Protein AF-A0ABC8T8I9-F1 (afdb_monomer_lite)

Secondary structure (DSSP, 8-state):
----TT---EEEEEEESSEEEEEETTEEEEEPS-TTEEEEEE-GGG--SSS--EEEEEEE--SSPPPPPTT--SSSSSTTGGG--S-EEEEEE-

pLDDT: mean 77.11, std 19.69, range [38.0, 97.38]

Radius of gyration: 17.08 Å; chains: 1; bounding box: 44×26×45 Å

Sequence (94 aa):
MSISSNLYVDLNFRAINYSAEVYLNGHKKVLPKGMFRRHSLDVTDILHADHQNLLAVLVHPPDHPGRIPPEGGQGGDHEVCISLKPNYYFPLYI

Foldseek 3Di:
DDDDPDDWDKDKDQWAAAWKWKAKQNDIDTGDGDTRDIDIDTCPVPDDPVDWMKIKMKGAHDPDDDDAPPVGDPDDPPPPVVPDDGIDIDIDTD

InterPro domains:
  IPR008979 Galactose-binding-like domain superfamily [SSF49785] (8-88)
  IPR043534 Exo-beta-D-glucosaminidase/Endo-beta-mannosidase [PTHR43536] (4-68)
  IPR054593 Beta-mannosidase-like, galactose-binding domain-like [PF22666] (6-63)

Structure (mmCIF, N/CA/C/O backbone):
data_AF-A0ABC8T8I9-F1
#
_entry.id   AF-A0ABC8T8I9-F1
#
loop_
_atom_site.group_PDB
_atom_site.id
_atom_site.type_symbol
_atom_site.label_atom_id
_atom_site.label_alt_id
_atom_site.label_comp_id
_atom_site.label_asym_id
_atom_site.label_entity_id
_atom_site.label_seq_id
_atom_site.pdbx_PDB_ins_code
_atom_site.Cartn_x
_atom_si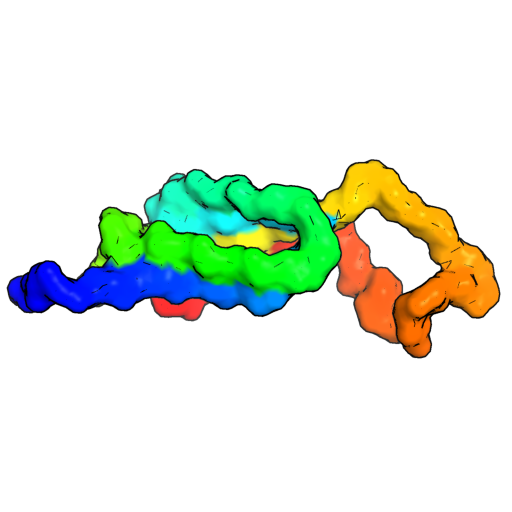te.Cartn_y
_atom_site.Cartn_z
_atom_site.occupancy
_atom_site.B_iso_or_equiv
_atom_site.auth_seq_id
_atom_site.auth_comp_id
_atom_site.auth_asym_id
_atom_site.auth_atom_id
_atom_site.pdbx_PDB_model_num
ATOM 1 N N . MET A 1 1 ? -15.879 2.737 23.979 1.00 42.78 1 MET A N 1
ATOM 2 C CA . MET A 1 1 ? -15.191 4.025 23.758 1.00 42.78 1 MET A CA 1
ATOM 3 C C . MET A 1 1 ? -15.873 4.653 22.549 1.00 42.78 1 MET A C 1
ATOM 5 O O . MET A 1 1 ? -16.052 3.950 21.568 1.00 42.78 1 MET A O 1
ATOM 9 N N . SER A 1 2 ? -16.426 5.866 22.650 1.00 44.47 2 SER A N 1
ATOM 10 C CA . SER A 1 2 ? -17.152 6.483 21.526 1.00 44.47 2 SER A CA 1
ATOM 11 C C . SER A 1 2 ? -16.135 7.051 20.542 1.00 44.47 2 SER A C 1
ATOM 13 O O . SER A 1 2 ? -15.418 7.984 20.898 1.00 44.47 2 SER A O 1
ATOM 15 N N . ILE A 1 3 ? -16.068 6.500 19.331 1.00 57.09 3 ILE A N 1
ATOM 16 C CA . ILE A 1 3 ? -15.285 7.075 18.233 1.00 57.09 3 ILE A CA 1
ATOM 17 C C . ILE A 1 3 ? -15.864 8.464 17.940 1.00 57.09 3 ILE A C 1
ATOM 19 O O . ILE A 1 3 ? -17.076 8.620 17.772 1.00 57.09 3 ILE A O 1
ATOM 23 N N . SER A 1 4 ? -15.015 9.491 17.940 1.00 55.41 4 SER A N 1
ATOM 24 C CA . SER A 1 4 ? -15.393 10.808 17.440 1.00 55.41 4 SER A CA 1
ATOM 25 C C . SER A 1 4 ? -15.688 10.677 15.946 1.00 55.41 4 SER A C 1
ATOM 27 O O . SER A 1 4 ? -14.871 10.183 15.175 1.00 55.41 4 SER A O 1
ATOM 29 N N . SER A 1 5 ? -16.872 11.101 15.522 1.00 60.47 5 SER A N 1
ATOM 30 C CA . SER A 1 5 ? -17.423 10.904 14.175 1.00 60.47 5 SER A CA 1
ATOM 31 C C . SER A 1 5 ? -16.741 11.726 13.062 1.00 60.47 5 SER A C 1
ATOM 33 O O . SER A 1 5 ? -17.399 12.089 12.097 1.00 60.47 5 SER A O 1
ATOM 35 N N . ASN A 1 6 ? -15.451 12.059 13.202 1.00 68.38 6 ASN A N 1
ATOM 36 C CA . ASN A 1 6 ? -14.686 12.938 12.303 1.00 68.38 6 ASN A CA 1
ATOM 37 C C . ASN A 1 6 ? -13.260 12.428 12.005 1.00 68.38 6 ASN A C 1
ATOM 39 O O . ASN A 1 6 ? -12.413 13.209 11.568 1.00 68.38 6 ASN A O 1
ATOM 43 N N . LEU A 1 7 ? -12.946 11.158 12.280 1.00 78.31 7 LEU A N 1
ATOM 44 C CA . LEU A 1 7 ? -11.630 10.613 11.951 1.00 78.31 7 LEU A CA 1
ATOM 45 C C . LEU A 1 7 ? -11.629 10.119 10.502 1.00 78.31 7 LEU A C 1
ATOM 47 O O . LEU A 1 7 ? -12.428 9.262 10.153 1.00 78.31 7 LEU A O 1
ATOM 51 N N . TYR A 1 8 ? -10.725 10.660 9.690 1.00 89.56 8 TYR A N 1
ATOM 52 C CA . TYR A 1 8 ? -10.449 10.208 8.329 1.00 89.56 8 TYR A CA 1
ATOM 53 C C . TYR A 1 8 ? -9.035 9.630 8.285 1.00 89.56 8 TYR A C 1
ATOM 55 O O . TYR A 1 8 ? -8.102 10.258 8.799 1.00 89.56 8 TYR A O 1
ATOM 63 N N . VAL A 1 9 ? -8.870 8.444 7.696 1.00 92.50 9 VAL A N 1
ATOM 64 C CA . VAL A 1 9 ? -7.578 7.753 7.630 1.00 92.50 9 VAL A CA 1
ATOM 65 C C . VAL A 1 9 ? -7.282 7.280 6.211 1.00 92.50 9 VAL A C 1
ATOM 67 O O . VAL A 1 9 ? -8.028 6.493 5.636 1.00 92.50 9 VAL A O 1
ATOM 70 N N . ASP A 1 10 ? -6.126 7.703 5.696 1.00 94.94 10 ASP A N 1
ATOM 71 C CA . ASP A 1 10 ? -5.582 7.251 4.416 1.00 94.94 10 ASP A CA 1
ATOM 72 C C . ASP A 1 10 ? -4.377 6.324 4.601 1.00 94.94 10 ASP A C 1
ATOM 74 O O . ASP A 1 10 ? -3.390 6.670 5.262 1.00 94.94 10 ASP A O 1
ATOM 78 N N . LEU A 1 11 ? -4.383 5.201 3.884 1.00 94.88 11 LEU A N 1
ATOM 79 C CA . LEU A 1 11 ? -3.194 4.389 3.658 1.0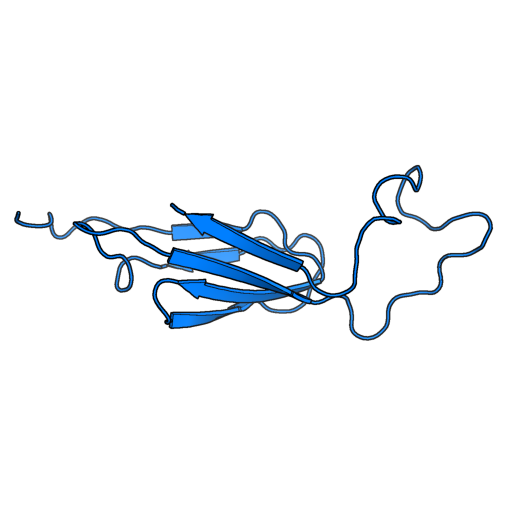0 94.88 11 LEU A CA 1
ATOM 80 C C . LEU A 1 11 ? -2.456 4.878 2.406 1.00 94.88 11 LEU A C 1
ATOM 82 O O . LEU A 1 11 ? -2.975 4.823 1.290 1.00 94.88 11 LEU A O 1
ATOM 86 N N . ASN A 1 12 ? -1.217 5.336 2.593 1.00 95.19 12 ASN A N 1
ATOM 87 C CA . ASN A 1 12 ? -0.434 5.998 1.553 1.00 95.19 12 ASN A CA 1
ATOM 88 C C . ASN A 1 12 ? 0.766 5.153 1.100 1.00 95.19 12 ASN A C 1
ATOM 90 O O . ASN A 1 12 ? 1.752 4.998 1.821 1.00 95.19 12 ASN A O 1
ATOM 94 N N . PHE A 1 13 ? 0.733 4.687 -0.147 1.00 93.12 13 PHE A N 1
ATOM 95 C CA . PHE A 1 13 ? 1.865 4.062 -0.825 1.00 93.12 13 PHE A CA 1
ATOM 96 C C . PHE A 1 13 ? 2.619 5.106 -1.646 1.00 93.12 13 PHE A C 1
ATOM 98 O O . PHE A 1 13 ? 2.094 5.655 -2.616 1.00 93.12 13 PHE A O 1
ATOM 105 N N . ARG A 1 14 ? 3.879 5.374 -1.280 1.00 91.31 14 ARG A N 1
ATOM 106 C CA . ARG A 1 14 ? 4.725 6.351 -1.991 1.00 91.31 14 ARG A CA 1
ATOM 107 C C . ARG A 1 14 ? 5.144 5.876 -3.381 1.00 91.31 14 ARG A C 1
ATOM 109 O O . ARG A 1 14 ? 5.296 6.701 -4.276 1.00 91.31 14 ARG A O 1
ATOM 116 N N . ALA A 1 15 ? 5.351 4.574 -3.534 1.00 87.56 15 ALA A N 1
ATOM 117 C CA . ALA A 1 15 ? 5.641 3.919 -4.797 1.00 87.56 15 ALA A CA 1
ATOM 118 C C . ALA A 1 15 ? 5.339 2.426 -4.666 1.00 87.56 15 ALA A C 1
ATOM 120 O O . ALA A 1 15 ? 5.722 1.804 -3.677 1.00 87.56 15 ALA A O 1
ATOM 121 N N . ILE A 1 16 ? 4.709 1.858 -5.689 1.00 86.50 16 ILE A N 1
ATOM 122 C CA . ILE A 1 16 ? 4.696 0.419 -5.941 1.00 86.50 16 ILE A CA 1
ATOM 123 C C . ILE A 1 16 ? 5.306 0.190 -7.319 1.00 86.50 16 ILE A C 1
ATOM 125 O O . ILE A 1 16 ? 5.114 0.993 -8.231 1.00 86.50 16 ILE A O 1
ATOM 129 N N . ASN A 1 17 ? 6.084 -0.882 -7.450 1.00 85.38 17 ASN A N 1
ATOM 130 C CA . ASN A 1 17 ? 6.585 -1.348 -8.731 1.00 85.38 17 ASN A CA 1
ATOM 131 C C . ASN A 1 17 ? 6.358 -2.872 -8.8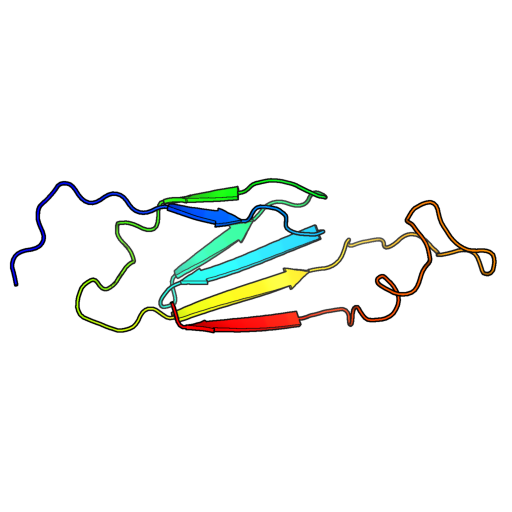14 1.00 85.38 17 ASN A C 1
ATOM 133 O O . ASN A 1 17 ? 6.987 -3.603 -8.059 1.00 85.38 17 ASN A O 1
ATOM 137 N N . TYR A 1 18 ? 5.458 -3.393 -9.650 1.00 88.44 18 TYR A N 1
ATOM 138 C CA . TYR A 1 18 ? 4.738 -2.726 -10.747 1.00 88.44 18 TYR A CA 1
ATOM 139 C C . TYR A 1 18 ? 3.225 -2.614 -10.539 1.00 88.44 18 TYR A C 1
ATOM 141 O O . TYR A 1 18 ? 2.619 -1.635 -10.961 1.00 88.44 18 TYR A O 1
ATOM 149 N N . SER A 1 19 ? 2.606 -3.592 -9.887 1.00 93.19 19 SER A N 1
ATOM 150 C CA . SER A 1 19 ? 1.213 -3.535 -9.427 1.00 93.19 19 SER A CA 1
ATOM 151 C C . SER A 1 19 ? 1.102 -4.236 -8.082 1.00 93.19 19 SER A C 1
ATOM 153 O O . SER A 1 19 ? 2.049 -4.904 -7.668 1.00 93.19 19 SER A O 1
ATOM 155 N N . ALA A 1 20 ? -0.016 -4.078 -7.378 1.00 95.12 20 ALA A N 1
ATOM 156 C CA . ALA A 1 20 ? -0.192 -4.773 -6.112 1.00 95.12 20 ALA A CA 1
ATOM 157 C C . ALA A 1 20 ? -1.646 -5.079 -5.782 1.00 95.12 20 ALA A C 1
ATOM 159 O O . ALA A 1 20 ? -2.576 -4.405 -6.228 1.00 95.12 20 ALA A O 1
ATOM 160 N N . GLU A 1 21 ? -1.810 -6.069 -4.919 1.00 96.88 21 GLU A N 1
ATOM 161 C CA . GLU A 1 21 ? -3.029 -6.320 -4.170 1.00 96.88 21 GLU A CA 1
ATOM 162 C C . GLU A 1 21 ? -2.777 -5.941 -2.712 1.00 96.88 21 GLU A C 1
ATOM 164 O O . GLU A 1 21 ? -1.840 -6.429 -2.084 1.00 96.88 21 GLU A O 1
ATOM 169 N N . VAL A 1 22 ? -3.610 -5.052 -2.184 1.00 96.56 22 VAL A N 1
ATOM 170 C CA . VAL A 1 22 ? -3.570 -4.588 -0.800 1.00 96.56 22 VAL A CA 1
ATOM 171 C C . VAL A 1 22 ? -4.727 -5.232 -0.057 1.00 96.56 22 VAL A C 1
ATOM 173 O O . VAL A 1 22 ? -5.866 -5.159 -0.509 1.00 96.56 22 VAL A O 1
ATOM 176 N N . TYR A 1 23 ? -4.433 -5.847 1.077 1.00 97.38 23 TYR A N 1
ATOM 177 C CA . TYR A 1 23 ? -5.398 -6.468 1.965 1.00 97.38 23 TYR A CA 1
ATOM 178 C C . TYR A 1 23 ? -5.324 -5.771 3.318 1.00 97.38 23 TYR A C 1
ATOM 180 O O . TYR A 1 23 ? -4.269 -5.782 3.946 1.00 97.38 23 TYR A O 1
ATOM 188 N N . LEU A 1 24 ? -6.429 -5.187 3.772 1.00 97.00 24 LEU A N 1
ATOM 189 C CA . LEU A 1 24 ? -6.547 -4.614 5.112 1.00 97.00 24 LEU A CA 1
ATOM 190 C C . LEU A 1 24 ? -7.736 -5.261 5.813 1.00 97.00 24 LEU A C 1
ATOM 192 O O . LEU A 1 24 ? -8.857 -5.179 5.318 1.00 97.00 24 LEU A O 1
ATOM 196 N N . ASN A 1 25 ? -7.485 -5.964 6.920 1.00 95.44 25 ASN A N 1
ATOM 197 C CA . ASN A 1 25 ? -8.514 -6.684 7.684 1.00 95.44 25 ASN A CA 1
ATOM 198 C C . ASN A 1 25 ? -9.389 -7.617 6.819 1.00 95.44 25 ASN A C 1
ATOM 200 O O . ASN A 1 25 ? -10.583 -7.768 7.046 1.00 95.44 25 ASN A O 1
ATOM 204 N N . GLY A 1 26 ? -8.798 -8.228 5.786 1.00 94.94 26 GLY A N 1
ATOM 205 C CA . GLY A 1 26 ? -9.504 -9.093 4.832 1.00 94.94 26 GLY A CA 1
ATOM 206 C C . GLY A 1 26 ? -10.148 -8.368 3.642 1.00 94.94 26 GLY A C 1
ATOM 207 O O . GLY A 1 26 ? -10.525 -9.024 2.671 1.00 94.94 26 GLY A O 1
ATOM 208 N N . HIS A 1 27 ? -10.211 -7.033 3.642 1.00 96.88 27 HIS A N 1
ATOM 209 C CA . HIS A 1 27 ? -10.696 -6.241 2.510 1.00 96.88 27 HIS A CA 1
ATOM 210 C C . HIS A 1 27 ? -9.602 -6.063 1.458 1.00 96.88 27 HIS A C 1
ATOM 212 O O . HIS A 1 27 ? -8.527 -5.542 1.753 1.00 96.88 27 HIS A O 1
ATOM 218 N N . LYS A 1 28 ? -9.886 -6.464 0.215 1.00 97.12 28 LYS A N 1
ATOM 219 C CA . LYS A 1 28 ? -8.947 -6.384 -0.910 1.00 97.12 28 LYS A CA 1
ATOM 220 C C . LYS A 1 28 ? -9.132 -5.104 -1.727 1.00 97.12 28 LYS A C 1
ATOM 222 O O . LYS A 1 28 ? -10.242 -4.784 -2.152 1.00 97.12 28 LYS A O 1
ATOM 227 N N . LYS A 1 29 ? -8.022 -4.457 -2.083 1.00 97.25 29 LYS A N 1
ATOM 228 C CA . LYS A 1 29 ? -7.935 -3.391 -3.087 1.00 97.25 29 LYS A CA 1
ATOM 229 C C . LYS A 1 29 ? -6.835 -3.702 -4.097 1.00 97.25 29 LYS A C 1
ATOM 231 O O . LYS A 1 29 ? -5.726 -4.066 -3.725 1.00 97.25 29 LYS A O 1
ATOM 236 N N . VAL A 1 30 ? -7.129 -3.538 -5.384 1.00 96.56 30 VAL A N 1
ATOM 237 C CA . VAL A 1 30 ? -6.128 -3.679 -6.451 1.00 96.56 30 VAL A CA 1
ATOM 238 C C . VAL A 1 30 ? -5.563 -2.305 -6.787 1.00 96.56 30 VAL A C 1
ATOM 240 O O . VAL A 1 30 ? -6.317 -1.375 -7.084 1.00 96.56 30 VAL A O 1
ATOM 243 N N . LEU A 1 31 ? -4.239 -2.187 -6.747 1.00 95.12 31 LEU A N 1
ATOM 244 C CA . LEU A 1 31 ? -3.512 -1.007 -7.188 1.00 95.12 31 LEU A CA 1
ATOM 245 C C . LEU A 1 31 ? -3.105 -1.173 -8.659 1.00 95.12 31 LEU A C 1
ATOM 247 O O . LEU A 1 31 ? -2.564 -2.219 -9.033 1.00 95.12 31 LEU A O 1
ATOM 251 N N . PRO A 1 32 ? -3.374 -0.170 -9.514 1.00 92.88 32 PRO A N 1
ATOM 252 C CA . PRO A 1 32 ? -3.111 -0.276 -10.939 1.00 92.88 32 PRO A CA 1
ATOM 253 C C . PRO A 1 32 ? -1.613 -0.315 -11.238 1.00 92.88 32 PRO A C 1
ATOM 255 O O . PRO A 1 32 ? -0.794 0.253 -10.521 1.00 92.88 32 PRO A O 1
ATOM 258 N N . LYS A 1 33 ? -1.290 -0.929 -12.375 1.00 90.81 33 LYS A N 1
ATOM 259 C CA . LYS A 1 33 ? 0.057 -1.030 -12.936 1.00 90.81 33 LYS A CA 1
ATOM 260 C C . LYS A 1 33 ? 0.726 0.340 -13.119 1.00 90.81 33 LYS A C 1
ATOM 262 O O . LYS A 1 33 ? 0.080 1.303 -13.545 1.00 90.81 33 LYS A O 1
ATOM 267 N N . GLY A 1 34 ? 2.028 0.414 -12.858 1.00 84.31 34 GLY A N 1
ATOM 268 C CA . GLY A 1 34 ? 2.875 1.565 -13.162 1.00 84.31 34 GLY A CA 1
ATOM 269 C C . GLY A 1 34 ? 4.046 1.716 -12.196 1.00 84.31 34 GLY A C 1
ATOM 270 O O . GLY A 1 34 ? 3.937 1.408 -11.018 1.00 84.31 34 GLY A O 1
ATOM 271 N N . MET A 1 35 ? 5.167 2.234 -12.692 1.00 82.31 35 MET A N 1
ATOM 272 C CA . MET A 1 35 ? 6.342 2.511 -11.863 1.00 82.31 35 MET A CA 1
ATOM 273 C C . MET A 1 35 ? 6.165 3.830 -11.106 1.00 82.31 35 MET A C 1
ATOM 275 O O . MET A 1 35 ? 5.671 4.806 -11.672 1.00 82.31 35 MET A O 1
ATOM 279 N N . PHE A 1 36 ? 6.594 3.860 -9.840 1.00 79.19 36 PHE A N 1
ATOM 280 C CA . PHE A 1 36 ? 6.655 5.067 -8.998 1.00 79.19 36 PHE A CA 1
ATOM 281 C C . PHE A 1 36 ? 5.320 5.810 -8.830 1.00 79.19 36 PHE A C 1
ATOM 283 O O . PHE A 1 36 ? 5.293 7.005 -8.524 1.00 79.19 36 PHE A O 1
ATOM 290 N N . ARG A 1 37 ? 4.194 5.111 -9.015 1.00 84.38 37 ARG A N 1
ATOM 291 C CA . ARG A 1 37 ? 2.868 5.686 -8.788 1.00 84.38 37 ARG A CA 1
ATOM 292 C C . ARG A 1 37 ? 2.593 5.791 -7.293 1.00 84.38 37 ARG A C 1
ATOM 294 O O . ARG A 1 37 ? 2.820 4.846 -6.539 1.00 84.38 37 ARG A O 1
ATOM 301 N N . ARG A 1 38 ? 2.089 6.956 -6.886 1.00 91.69 38 ARG A N 1
ATOM 302 C CA . ARG A 1 38 ? 1.546 7.176 -5.545 1.00 91.69 38 ARG A CA 1
ATOM 303 C C . ARG A 1 38 ? 0.118 6.649 -5.490 1.00 91.69 38 ARG A C 1
ATOM 305 O O . ARG A 1 38 ? -0.654 6.895 -6.417 1.00 91.69 38 ARG A O 1
ATOM 312 N N . HIS A 1 39 ? -0.226 5.970 -4.402 1.00 92.94 39 HIS A N 1
ATOM 313 C CA . HIS A 1 39 ? -1.589 5.529 -4.128 1.00 92.94 39 HIS A CA 1
ATOM 314 C C . HIS A 1 39 ? -1.998 5.978 -2.731 1.00 92.94 39 HIS A C 1
ATOM 316 O O . HIS A 1 39 ? -1.269 5.727 -1.775 1.00 92.94 39 HIS A O 1
ATOM 322 N N . SER A 1 40 ? -3.167 6.597 -2.632 1.00 95.31 40 SER A N 1
ATO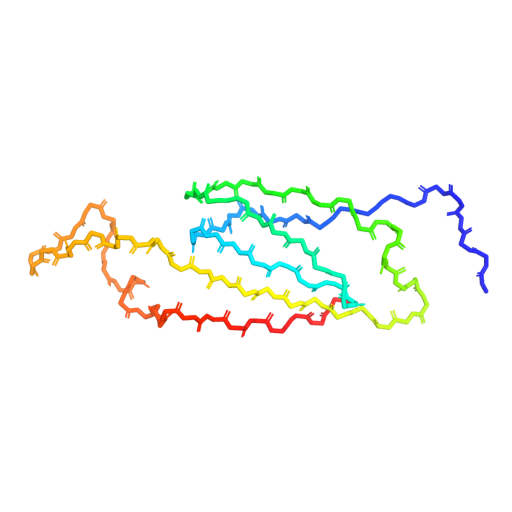M 323 C CA . SER A 1 40 ? -3.831 6.903 -1.367 1.00 95.31 40 SER A CA 1
ATOM 324 C C . SER A 1 40 ? -5.141 6.131 -1.357 1.00 95.31 40 SER A C 1
ATOM 326 O O . SER A 1 40 ? -5.891 6.172 -2.337 1.00 95.31 40 SER A O 1
ATOM 328 N N . LEU A 1 41 ? -5.355 5.351 -0.305 1.00 95.44 41 LEU A N 1
ATOM 329 C CA . LEU A 1 41 ? -6.559 4.562 -0.104 1.00 95.44 41 LEU A CA 1
ATOM 330 C C . LEU A 1 41 ? -7.248 5.066 1.155 1.00 95.44 41 LEU A C 1
ATOM 332 O O . LEU A 1 41 ? -6.662 4.948 2.229 1.00 95.44 41 LEU A O 1
ATOM 336 N N . ASP A 1 42 ? -8.482 5.544 1.020 1.00 95.25 42 ASP A N 1
ATOM 337 C CA . ASP A 1 42 ? -9.345 5.768 2.176 1.00 95.25 42 ASP A CA 1
ATOM 338 C C . ASP A 1 42 ? -9.645 4.408 2.815 1.00 95.25 42 ASP A C 1
ATOM 340 O O . ASP A 1 42 ? -10.163 3.492 2.163 1.00 95.25 42 ASP A O 1
ATOM 344 N N . VAL A 1 43 ? -9.233 4.262 4.072 1.00 95.06 43 VAL A N 1
ATOM 345 C CA . VAL A 1 43 ? -9.398 3.043 4.870 1.00 95.06 43 VAL A CA 1
ATOM 346 C C . VAL A 1 43 ? -10.253 3.286 6.111 1.00 95.06 43 VAL A C 1
ATOM 348 O O . VAL A 1 43 ? -10.348 2.406 6.966 1.00 95.06 43 VAL A O 1
ATOM 351 N N . THR A 1 44 ? -10.883 4.459 6.210 1.00 93.38 44 THR A N 1
ATOM 352 C CA . THR A 1 44 ? -11.622 4.909 7.395 1.00 93.38 44 THR A CA 1
ATOM 353 C C . THR A 1 44 ? -12.647 3.872 7.855 1.00 93.38 44 THR A C 1
ATOM 355 O O . THR A 1 44 ? -12.666 3.503 9.026 1.00 93.38 44 THR A O 1
ATOM 358 N N . ASP A 1 45 ? -13.424 3.324 6.918 1.00 92.94 45 ASP A N 1
ATOM 359 C CA . ASP A 1 45 ? -14.531 2.406 7.220 1.00 92.94 45 ASP A CA 1
ATOM 360 C C . ASP A 1 45 ? -14.102 0.956 7.491 1.00 92.94 45 ASP A C 1
ATOM 362 O O . ASP A 1 45 ? -14.924 0.131 7.889 1.00 92.94 45 ASP A O 1
ATOM 366 N N . ILE A 1 46 ? -12.833 0.616 7.250 1.00 93.56 46 ILE A N 1
ATOM 367 C CA . ILE A 1 46 ? -12.329 -0.762 7.379 1.00 93.56 46 ILE A CA 1
ATOM 368 C C . ILE A 1 46 ? -11.312 -0.929 8.507 1.00 93.56 46 ILE A C 1
ATOM 370 O O . ILE A 1 46 ? -10.866 -2.048 8.765 1.00 93.56 46 ILE A O 1
ATOM 374 N N . LEU A 1 47 ? -10.941 0.159 9.186 1.00 92.44 47 LEU A N 1
ATOM 375 C CA . LEU A 1 47 ? -10.071 0.111 10.353 1.00 92.44 47 LEU A CA 1
ATOM 376 C C . LEU A 1 47 ? -10.847 -0.308 11.601 1.00 92.44 47 LEU A C 1
ATOM 378 O O . LEU A 1 47 ? -11.918 0.206 11.916 1.00 92.44 47 LEU A O 1
ATOM 382 N N . HIS A 1 48 ? -10.246 -1.200 12.375 1.00 92.19 48 HIS A N 1
ATOM 383 C CA . HIS A 1 48 ? -10.671 -1.470 13.734 1.00 92.19 48 HIS A CA 1
ATOM 384 C C . HIS A 1 48 ? -9.989 -0.458 14.660 1.00 92.19 48 HIS A C 1
ATOM 386 O O . HIS A 1 48 ? -8.779 -0.521 14.857 1.00 92.19 48 HIS A O 1
ATOM 392 N N . ALA A 1 49 ? -10.749 0.486 15.217 1.00 86.81 49 ALA A N 1
ATOM 393 C CA . ALA A 1 49 ? -10.190 1.536 16.075 1.00 86.81 49 ALA A CA 1
ATOM 394 C C . ALA A 1 49 ? -9.653 1.000 17.417 1.00 86.81 49 ALA A C 1
ATOM 396 O O . ALA A 1 49 ? -8.643 1.484 17.917 1.00 86.81 49 ALA A O 1
ATOM 397 N N . ASP A 1 50 ? -10.316 -0.019 17.971 1.00 88.88 50 ASP A N 1
ATOM 398 C CA . ASP A 1 50 ? -10.018 -0.575 19.299 1.00 88.88 50 ASP A CA 1
ATOM 399 C C . ASP A 1 50 ? -9.281 -1.931 19.235 1.00 88.88 50 ASP A C 1
ATOM 401 O O . ASP A 1 50 ? -9.034 -2.568 20.262 1.00 88.88 50 ASP A O 1
ATOM 405 N N . HIS A 1 51 ? -8.933 -2.400 18.032 1.00 88.62 51 HIS A N 1
ATOM 406 C CA . HIS A 1 51 ? -8.271 -3.688 17.814 1.00 88.62 51 HIS A CA 1
ATOM 407 C C . HIS A 1 51 ? -7.119 -3.568 16.818 1.00 88.62 51 HIS A C 1
ATOM 409 O O . HIS A 1 51 ? -6.992 -2.589 16.091 1.00 88.62 51 HIS A O 1
ATOM 415 N N . GLN A 1 52 ? -6.273 -4.596 16.775 1.00 93.44 52 GLN A N 1
ATOM 416 C CA . GLN A 1 52 ? -5.163 -4.645 15.834 1.00 93.44 52 GLN A CA 1
ATOM 417 C C . GLN A 1 52 ? -5.670 -4.697 14.388 1.00 93.44 52 GLN A C 1
ATOM 419 O O . GLN A 1 52 ? -6.592 -5.453 14.065 1.00 93.44 52 GLN A O 1
ATOM 424 N N . ASN A 1 53 ? -5.026 -3.918 13.522 1.00 95.06 53 ASN A N 1
ATOM 425 C CA . ASN A 1 53 ? -5.261 -3.936 12.088 1.00 95.06 53 ASN A CA 1
ATOM 426 C C . ASN A 1 53 ? -4.167 -4.761 11.406 1.00 95.06 53 ASN A C 1
ATOM 428 O O . ASN A 1 53 ? -2.991 -4.682 11.765 1.00 95.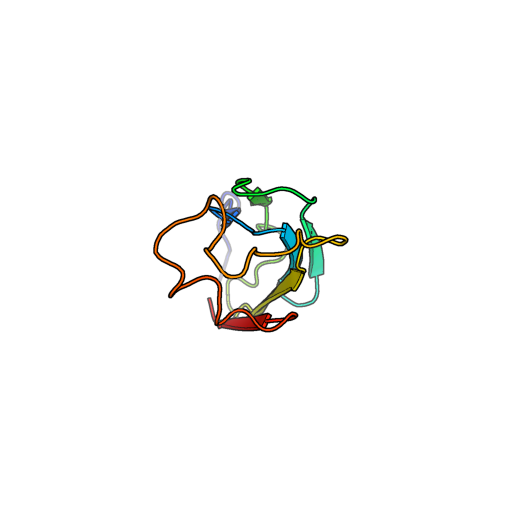06 53 ASN A O 1
ATOM 432 N N . LEU A 1 54 ? -4.549 -5.569 10.418 1.00 95.88 54 LEU A N 1
ATOM 433 C CA . LEU A 1 54 ? -3.604 -6.374 9.649 1.00 95.88 54 LEU A CA 1
ATOM 434 C C . LEU A 1 54 ? -3.552 -5.876 8.210 1.00 95.88 54 LEU A C 1
ATOM 436 O O . LEU A 1 54 ? -4.534 -6.000 7.474 1.00 95.88 54 LEU A O 1
ATOM 440 N N . LEU A 1 55 ? -2.386 -5.366 7.816 1.00 96.50 55 LEU A N 1
ATOM 441 C CA . LEU A 1 55 ? -2.088 -4.954 6.453 1.00 96.50 55 LEU A CA 1
ATOM 442 C C . LEU A 1 55 ? -1.162 -5.977 5.785 1.00 96.50 55 LEU A C 1
ATOM 444 O O . LEU A 1 55 ? -0.057 -6.255 6.256 1.00 96.50 55 LEU A O 1
ATOM 448 N N . ALA A 1 56 ? -1.595 -6.496 4.643 1.00 95.94 56 ALA A N 1
ATOM 449 C CA . ALA A 1 56 ? -0.782 -7.317 3.761 1.00 95.94 56 ALA A CA 1
ATOM 450 C C . ALA A 1 56 ? -0.773 -6.731 2.350 1.00 95.94 56 ALA A C 1
ATOM 452 O O . ALA A 1 56 ? -1.797 -6.290 1.831 1.00 95.94 56 ALA A O 1
ATOM 453 N N . VAL A 1 57 ? 0.395 -6.740 1.714 1.00 94.81 57 VAL A N 1
ATOM 454 C CA . VAL A 1 57 ? 0.574 -6.217 0.357 1.00 94.81 57 VAL A CA 1
ATOM 455 C C . VAL A 1 57 ? 1.299 -7.264 -0.471 1.00 94.81 57 VAL A C 1
ATOM 457 O O . VAL A 1 57 ? 2.425 -7.644 -0.146 1.00 94.81 57 VAL A O 1
ATOM 460 N N . LEU A 1 58 ? 0.645 -7.729 -1.532 1.00 94.50 58 LEU A N 1
ATOM 461 C CA . LEU A 1 58 ? 1.227 -8.617 -2.531 1.00 94.50 58 LEU A CA 1
ATOM 462 C C . LEU A 1 58 ? 1.627 -7.779 -3.742 1.00 94.50 58 LEU A C 1
ATOM 464 O O . LEU A 1 58 ? 0.762 -7.266 -4.451 1.00 94.50 58 LEU A O 1
ATOM 468 N N . VAL A 1 59 ? 2.932 -7.623 -3.955 1.00 91.25 59 VAL A N 1
ATOM 469 C CA . VAL A 1 59 ? 3.481 -6.834 -5.064 1.00 91.25 59 VAL A CA 1
ATOM 470 C C . VAL A 1 59 ? 3.850 -7.753 -6.222 1.00 91.25 59 VAL A C 1
ATOM 472 O O . VAL A 1 59 ? 4.574 -8.729 -6.033 1.00 91.25 59 VAL A O 1
ATOM 475 N N . HIS A 1 60 ? 3.381 -7.393 -7.417 1.00 87.81 60 HIS A N 1
ATOM 476 C CA . HIS A 1 60 ? 3.608 -8.121 -8.661 1.00 87.81 60 HIS A CA 1
ATOM 477 C C 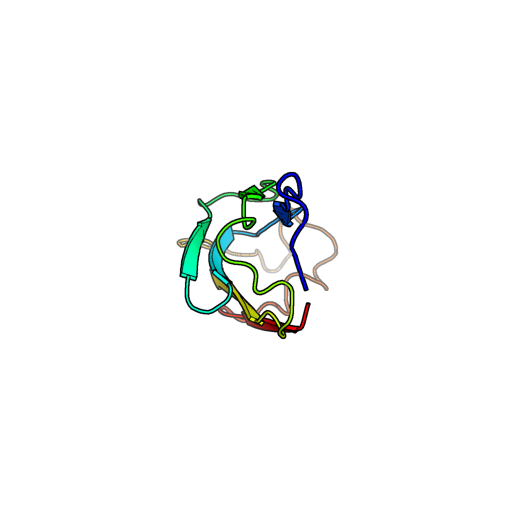. HIS A 1 60 ? 4.623 -7.392 -9.557 1.00 87.81 60 HIS A C 1
ATOM 479 O O . HIS A 1 60 ? 4.535 -6.162 -9.705 1.00 87.81 60 HIS A O 1
ATOM 485 N N . PRO A 1 61 ? 5.550 -8.121 -10.203 1.00 85.75 61 PRO A N 1
ATOM 486 C CA . PRO A 1 61 ? 6.480 -7.570 -11.180 1.00 85.75 61 PRO A CA 1
ATOM 487 C C . PRO A 1 61 ? 5.746 -7.171 -12.475 1.00 85.75 61 PRO A C 1
ATOM 489 O O . PRO A 1 61 ? 4.568 -7.492 -12.653 1.00 85.75 61 PRO A O 1
ATOM 492 N N . PRO A 1 62 ? 6.410 -6.458 -13.402 1.00 84.25 62 PRO A N 1
ATOM 493 C CA . PRO A 1 62 ? 5.873 -6.233 -14.743 1.00 84.25 62 PRO A CA 1
ATOM 494 C C . PRO A 1 62 ? 5.603 -7.558 -15.469 1.00 84.25 62 PRO A C 1
ATOM 496 O O . PRO A 1 62 ? 6.400 -8.484 -15.350 1.00 84.25 62 PRO A O 1
ATOM 499 N N . ASP A 1 63 ? 4.536 -7.628 -16.276 1.00 83.50 63 ASP A N 1
ATOM 500 C CA . ASP A 1 63 ? 4.181 -8.861 -17.009 1.00 83.50 63 ASP A CA 1
ATOM 501 C C . ASP A 1 63 ? 5.284 -9.294 -17.994 1.00 83.50 63 ASP A C 1
ATOM 503 O O . ASP A 1 63 ? 5.503 -10.479 -18.228 1.00 83.50 63 ASP A O 1
ATOM 507 N N . HIS A 1 64 ? 5.982 -8.314 -18.571 1.00 82.38 64 HIS A N 1
ATOM 508 C CA . HIS A 1 64 ? 7.060 -8.511 -19.534 1.00 82.38 64 HIS A CA 1
ATOM 509 C C . HIS A 1 64 ? 8.305 -7.772 -19.030 1.00 82.38 64 HIS A C 1
ATOM 511 O O . HIS A 1 64 ? 8.553 -6.636 -19.447 1.00 82.38 64 HIS A O 1
ATOM 517 N N . PRO A 1 65 ? 9.066 -8.351 -18.084 1.00 72.06 65 PRO A N 1
ATOM 518 C CA . PRO A 1 65 ? 10.300 -7.733 -17.631 1.00 72.06 65 PRO A CA 1
ATOM 519 C C . PRO A 1 65 ? 11.272 -7.651 -18.813 1.00 72.06 65 PRO A C 1
ATOM 521 O O . PRO A 1 65 ? 11.499 -8.634 -19.521 1.00 72.06 65 PRO A O 1
ATOM 524 N N . GLY A 1 66 ? 11.825 -6.462 -19.055 1.00 66.50 66 GLY A N 1
ATOM 525 C CA . GLY A 1 66 ? 12.871 -6.290 -20.059 1.00 66.50 66 GLY A CA 1
ATOM 526 C C . GLY A 1 66 ? 14.075 -7.186 -19.752 1.00 66.50 66 GLY A C 1
ATOM 527 O O . GLY A 1 66 ? 14.350 -7.506 -18.595 1.00 66.50 66 GLY A O 1
ATOM 528 N N . ARG A 1 67 ? 14.815 -7.593 -20.787 1.00 68.50 67 ARG A N 1
ATOM 529 C CA . ARG A 1 67 ? 16.073 -8.320 -20.597 1.00 68.50 67 ARG A CA 1
ATOM 530 C C . ARG A 1 67 ? 17.133 -7.339 -20.110 1.00 68.50 67 ARG A C 1
ATOM 532 O O . ARG A 1 67 ? 17.393 -6.350 -20.787 1.00 68.50 67 ARG A O 1
ATOM 539 N N . ILE A 1 68 ? 17.747 -7.624 -18.966 1.00 64.50 68 ILE A N 1
ATOM 540 C CA . ILE A 1 68 ? 18.920 -6.880 -18.500 1.00 64.50 68 ILE A CA 1
ATOM 541 C C . ILE A 1 68 ? 20.116 -7.346 -19.351 1.00 64.50 68 ILE A C 1
ATOM 543 O O . ILE A 1 68 ? 20.394 -8.551 -19.362 1.00 64.50 68 ILE A O 1
ATOM 547 N N . PRO A 1 69 ? 20.785 -6.458 -20.111 1.00 66.25 69 PRO A N 1
ATOM 548 C CA . PRO A 1 69 ? 22.015 -6.812 -20.813 1.00 66.25 69 PRO A CA 1
ATOM 549 C C . PRO A 1 69 ? 23.108 -7.253 -19.824 1.00 66.25 69 PRO A C 1
ATOM 551 O O . PRO A 1 69 ? 23.112 -6.772 -18.689 1.00 66.25 69 PRO A O 1
ATOM 554 N N . PRO A 1 70 ? 24.043 -8.137 -20.219 1.00 65.00 70 PRO A N 1
ATOM 555 C CA . PRO A 1 70 ? 25.171 -8.544 -19.371 1.00 65.00 70 PRO A CA 1
ATOM 556 C C . PRO A 1 70 ? 26.009 -7.363 -18.860 1.00 65.00 70 PRO A C 1
ATOM 558 O O . PRO A 1 70 ? 26.494 -7.383 -17.734 1.00 65.00 70 PRO A O 1
ATOM 561 N N . GLU A 1 71 ? 26.136 -6.324 -19.682 1.00 68.75 71 GLU A N 1
ATOM 562 C CA . GLU A 1 71 ? 26.796 -5.050 -19.393 1.00 68.75 71 GLU A CA 1
ATOM 563 C C . GLU A 1 71 ? 25.953 -4.076 -18.544 1.00 68.75 71 GLU A C 1
ATOM 565 O O . GLU A 1 71 ? 26.423 -2.992 -18.201 1.00 68.75 71 GLU A O 1
ATOM 570 N N . GLY A 1 72 ? 24.724 -4.458 -18.180 1.00 58.41 72 GLY A N 1
ATOM 571 C CA . GLY A 1 72 ? 23.812 -3.665 -17.361 1.00 58.41 72 GLY A CA 1
ATOM 572 C C . GLY A 1 72 ? 22.712 -2.936 -18.143 1.00 58.41 72 GLY A C 1
ATOM 573 O O . GLY A 1 72 ? 22.744 -2.805 -19.364 1.00 58.41 72 GLY A O 1
ATOM 574 N N . GLY A 1 73 ? 21.688 -2.476 -17.416 1.00 57.44 73 GLY A N 1
ATOM 575 C CA . GLY A 1 73 ? 20.562 -1.685 -17.940 1.00 57.44 73 GLY A CA 1
ATOM 576 C C . GLY A 1 73 ? 20.466 -0.279 -17.330 1.00 57.44 73 GLY A C 1
ATOM 577 O O . GLY A 1 73 ? 21.203 0.051 -16.405 1.00 57.44 73 GLY A O 1
ATOM 578 N N . GLN A 1 74 ? 19.517 0.531 -17.821 1.00 58.03 74 GLN A N 1
ATOM 579 C CA . GLN A 1 74 ? 19.322 1.975 -17.544 1.00 58.03 74 GLN A CA 1
ATOM 580 C C . GLN A 1 74 ? 19.058 2.392 -16.074 1.00 58.03 74 GLN A C 1
ATOM 582 O O . GLN A 1 74 ? 18.773 3.561 -15.820 1.00 58.03 74 GLN A O 1
ATOM 587 N N . GLY A 1 75 ? 19.112 1.476 -15.106 1.00 54.09 75 GLY A N 1
ATOM 588 C CA . GLY A 1 75 ? 18.691 1.717 -13.724 1.00 54.09 75 GLY A CA 1
ATOM 589 C C . GLY A 1 75 ? 19.773 1.409 -12.696 1.00 54.09 75 GLY A C 1
ATOM 590 O O . GLY A 1 75 ? 19.692 0.369 -12.053 1.00 54.09 75 GLY A O 1
ATOM 591 N N . GLY A 1 76 ? 20.726 2.331 -12.521 1.00 45.94 76 GLY A N 1
ATOM 592 C CA . GLY A 1 76 ? 21.668 2.342 -11.396 1.00 45.94 76 GLY A CA 1
ATOM 593 C C . GLY A 1 76 ? 22.620 1.145 -11.318 1.00 45.94 76 GLY A C 1
ATOM 594 O O . GLY A 1 76 ? 22.556 0.210 -12.103 1.00 45.94 76 GLY A O 1
ATOM 595 N N . ASP A 1 77 ? 23.500 1.207 -10.335 1.00 53.97 77 ASP A N 1
ATOM 596 C CA . ASP A 1 77 ? 24.669 0.396 -9.970 1.00 53.97 77 ASP A CA 1
ATOM 597 C C . ASP A 1 77 ? 24.369 -1.079 -9.591 1.00 53.97 77 ASP A C 1
ATOM 599 O O . ASP A 1 77 ? 25.133 -1.737 -8.896 1.00 53.97 77 ASP A O 1
ATOM 603 N N . HIS A 1 78 ? 23.270 -1.629 -10.121 1.00 52.19 78 HIS A N 1
ATOM 604 C CA . HIS A 1 78 ? 22.910 -3.054 -10.237 1.00 52.19 78 HIS A CA 1
ATOM 605 C C . HIS A 1 78 ? 22.822 -3.902 -8.954 1.00 52.19 78 HIS A C 1
ATOM 607 O O . HIS A 1 78 ? 22.284 -5.007 -9.023 1.00 52.19 78 HIS A O 1
ATOM 613 N N . GLU A 1 79 ? 23.203 -3.402 -7.777 1.00 46.06 79 GLU A N 1
ATOM 614 C CA . GLU A 1 79 ? 23.133 -4.177 -6.526 1.00 46.06 79 GLU A CA 1
ATOM 615 C C . GLU A 1 79 ? 21.698 -4.340 -5.985 1.00 46.06 79 GLU A C 1
ATOM 617 O O . GLU A 1 79 ? 21.368 -5.359 -5.380 1.00 46.06 79 GLU A O 1
ATOM 622 N N . VAL A 1 80 ? 20.798 -3.385 -6.255 1.00 48.06 80 VAL A N 1
ATOM 623 C CA . VAL A 1 80 ? 19.426 -3.402 -5.702 1.00 48.06 80 VAL A CA 1
ATOM 624 C C . VAL A 1 80 ? 18.446 -4.220 -6.559 1.00 48.06 80 VAL A C 1
ATOM 626 O O . VAL A 1 80 ? 17.555 -4.876 -6.022 1.00 48.06 80 VAL A O 1
ATOM 629 N N . CYS A 1 81 ? 18.607 -4.239 -7.889 1.00 42.12 81 CYS A N 1
ATOM 630 C CA . CYS A 1 81 ? 17.674 -4.932 -8.797 1.00 42.12 81 CYS A CA 1
ATOM 631 C C . CYS A 1 81 ? 17.869 -6.457 -8.876 1.00 42.12 81 CYS A C 1
ATOM 633 O O . CYS A 1 81 ? 16.973 -7.150 -9.350 1.00 42.12 81 CYS A O 1
ATOM 635 N N . ILE A 1 82 ? 19.001 -6.999 -8.414 1.00 45.91 82 ILE A N 1
ATOM 636 C CA . ILE A 1 82 ? 19.273 -8.448 -8.442 1.00 45.91 82 ILE A CA 1
ATOM 637 C C . ILE A 1 82 ? 18.559 -9.209 -7.311 1.00 45.91 82 ILE A C 1
ATOM 639 O O . ILE A 1 82 ? 18.288 -10.402 -7.445 1.00 45.91 82 ILE A O 1
ATOM 643 N N . SER A 1 83 ? 18.187 -8.533 -6.220 1.00 38.00 83 SER A N 1
ATOM 644 C CA . SER A 1 83 ? 17.604 -9.169 -5.028 1.00 38.00 83 SER A CA 1
ATOM 645 C C . SER A 1 83 ? 16.074 -9.074 -4.966 1.00 38.00 83 SER A C 1
ATOM 647 O O . SER A 1 83 ? 15.510 -8.998 -3.877 1.00 38.00 83 SER A O 1
ATOM 649 N N . LEU A 1 84 ? 15.383 -9.052 -6.114 1.00 45.50 84 LEU A N 1
ATOM 650 C CA . LEU A 1 84 ? 13.917 -9.069 -6.168 1.00 45.50 84 LEU A CA 1
ATOM 651 C C . LEU A 1 84 ? 13.393 -10.386 -6.773 1.00 45.50 84 LEU A C 1
ATOM 653 O O . LEU A 1 84 ? 13.242 -10.534 -7.981 1.00 45.50 84 LEU A O 1
ATOM 657 N N . LYS A 1 85 ? 13.101 -11.365 -5.909 1.00 48.06 85 LYS A N 1
ATOM 658 C CA . LYS A 1 85 ? 12.271 -12.539 -6.203 1.00 48.06 85 LYS A CA 1
ATOM 659 C C . LYS A 1 85 ? 10.885 -12.097 -6.708 1.00 48.06 85 LYS A C 1
ATOM 661 O O . LYS A 1 85 ? 10.369 -11.073 -6.278 1.00 48.06 85 LYS A O 1
ATOM 666 N N . PRO A 1 86 ? 10.236 -12.878 -7.583 1.00 52.19 86 PRO A N 1
ATOM 667 C CA . PRO A 1 86 ? 9.054 -12.427 -8.317 1.00 52.19 86 PRO A CA 1
ATOM 668 C C . PRO A 1 86 ? 7.809 -12.154 -7.465 1.00 52.19 86 PRO A C 1
ATOM 670 O O . PRO A 1 86 ? 6.886 -11.557 -7.985 1.00 52.19 86 PRO A O 1
ATOM 673 N N . ASN A 1 87 ? 7.747 -12.558 -6.193 1.00 49.44 87 ASN A N 1
ATOM 674 C CA . ASN A 1 87 ? 6.620 -12.241 -5.316 1.00 49.44 87 ASN A CA 1
ATOM 675 C C . ASN A 1 87 ? 7.133 -12.007 -3.895 1.00 49.44 87 ASN A C 1
ATOM 677 O O . ASN A 1 87 ? 7.775 -12.888 -3.318 1.00 49.44 87 ASN A O 1
ATOM 681 N N . TYR A 1 88 ? 6.826 -10.842 -3.328 1.00 55.56 88 TYR A N 1
ATOM 682 C CA . TYR A 1 88 ? 7.102 -10.531 -1.929 1.00 55.56 88 TYR A CA 1
ATOM 683 C C . TYR A 1 88 ? 5.800 -10.365 -1.158 1.00 55.56 88 TYR A C 1
ATOM 685 O O . TYR A 1 88 ? 4.894 -9.658 -1.597 1.00 55.56 88 TYR A O 1
ATOM 693 N N . TYR A 1 89 ? 5.747 -11.004 0.007 1.00 49.75 89 TYR A N 1
ATOM 694 C CA . TYR A 1 89 ? 4.721 -10.794 1.016 1.00 49.75 89 TYR A CA 1
ATOM 695 C C . TYR A 1 89 ? 5.364 -10.042 2.180 1.00 49.75 89 TYR A C 1
ATOM 697 O O . TYR A 1 89 ? 6.256 -10.573 2.842 1.00 49.75 89 TYR A O 1
ATOM 705 N N . PHE A 1 90 ? 4.926 -8.807 2.412 1.00 50.53 90 PHE A N 1
ATOM 706 C CA . PHE A 1 90 ? 5.333 -8.023 3.575 1.00 50.53 90 PHE A CA 1
ATOM 707 C C . PHE A 1 90 ? 4.133 -7.912 4.523 1.00 50.53 90 PHE A C 1
ATOM 709 O O . PHE A 1 90 ? 3.250 -7.088 4.271 1.00 50.53 90 PHE A O 1
ATOM 716 N N . PRO A 1 91 ? 4.046 -8.744 5.578 1.00 43.09 91 PRO A N 1
ATOM 717 C CA . PRO A 1 91 ? 3.076 -8.515 6.634 1.00 43.09 91 PRO A CA 1
ATOM 718 C C . PRO A 1 91 ? 3.553 -7.319 7.456 1.00 43.09 91 PRO A C 1
ATOM 720 O O . PRO A 1 91 ? 4.635 -7.364 8.046 1.00 43.09 91 PRO A O 1
ATOM 723 N N . LEU A 1 92 ? 2.759 -6.250 7.483 1.00 46.84 92 LEU A N 1
ATOM 724 C CA . LEU A 1 92 ? 3.000 -5.111 8.358 1.00 46.84 92 LEU A CA 1
ATOM 725 C C . LEU A 1 92 ? 1.872 -5.048 9.385 1.00 46.84 92 LEU A C 1
ATOM 727 O O . LEU A 1 92 ? 0.697 -4.937 9.037 1.00 46.84 92 LEU A O 1
ATOM 731 N N . TYR A 1 93 ? 2.248 -5.127 10.656 1.00 42.09 93 TYR A N 1
ATOM 732 C CA . TYR A 1 93 ? 1.348 -4.831 11.760 1.00 42.09 93 TYR A CA 1
ATOM 733 C C . TYR A 1 93 ? 1.404 -3.319 11.982 1.00 42.09 93 TYR A C 1
ATOM 735 O O . TYR A 1 93 ? 2.477 -2.792 12.286 1.00 42.09 93 TYR A O 1
ATOM 743 N N . ILE A 1 94 ? 0.282 -2.641 11.751 1.00 48.16 94 ILE A N 1
ATOM 744 C CA . ILE A 1 94 ? 0.099 -1.198 11.966 1.00 48.16 94 ILE A CA 1
ATOM 745 C C . ILE A 1 94 ? -0.817 -0.951 13.158 1.00 48.16 94 ILE A C 1
ATOM 747 O O . ILE A 1 94 ? -1.754 -1.759 13.362 1.00 48.16 94 ILE A O 1
#

Organism: NCBI:txid185542